Protein AF-A0A9W8QQK2-F1 (afdb_monomer_lite)

pLDDT: mean 70.05, std 13.64, range [31.95, 88.38]

Secondary structure (DSSP, 8-state):
-HHHHHHHHHHHHHHHHS------EE-TTS-EEEETTTEEEEHHHHHHHHHHHHHHHHHHHHHHTTT-------GGG----TT---TT--GGG-TTSTT----------

Structure (mmCIF, N/CA/C/O backbone):
data_AF-A0A9W8QQK2-F1
#
_entry.id   AF-A0A9W8QQK2-F1
#
loop_
_atom_site.group_PDB
_atom_site.id
_atom_site.type_symbol
_atom_site.label_atom_id
_atom_site.label_alt_id
_atom_site.label_comp_id
_atom_site.label_asym_id
_atom_site.label_entity_id
_atom_site.label_seq_id
_atom_site.pdbx_PDB_ins_code
_atom_site.Cartn_x
_atom_site.Cartn_y
_atom_site.Cartn_z
_atom_site.occupancy
_atom_site.B_iso_or_equiv
_atom_site.auth_seq_id
_atom_site.auth_comp_id
_atom_site.auth_asym_id
_atom_site.auth_atom_id
_atom_site.pdbx_PDB_model_num
ATOM 1 N N . MET A 1 1 ? -19.445 1.245 52.092 1.00 56.84 1 MET A N 1
ATOM 2 C CA . MET A 1 1 ? -19.341 2.479 51.261 1.00 56.84 1 MET A CA 1
ATOM 3 C C . MET A 1 1 ? -17.956 2.684 50.643 1.00 56.84 1 MET A C 1
ATOM 5 O O . MET A 1 1 ? -17.893 3.207 49.536 1.00 56.84 1 MET A O 1
ATOM 9 N N . GLY A 1 2 ? -16.854 2.287 51.297 1.00 61.78 2 GLY A N 1
ATOM 10 C CA . GLY A 1 2 ? -15.499 2.427 50.734 1.00 61.78 2 GLY A CA 1
ATOM 11 C C . GLY A 1 2 ? -15.193 1.503 49.545 1.00 61.78 2 GLY A C 1
ATOM 12 O O . GLY A 1 2 ? -14.395 1.868 48.679 1.00 61.78 2 GLY A O 1
ATOM 13 N N . GLU A 1 3 ? -15.860 0.344 49.447 1.00 73.12 3 GLU A N 1
ATOM 14 C CA . GLU A 1 3 ? -15.641 -0.596 48.336 1.00 73.12 3 GLU A CA 1
ATOM 15 C C . GLU A 1 3 ? -16.174 -0.075 46.994 1.00 73.12 3 GLU A C 1
ATOM 17 O O . GLU A 1 3 ? -15.517 -0.222 45.966 1.00 73.12 3 GLU A O 1
ATOM 22 N N . PHE A 1 4 ? -17.318 0.613 47.002 1.00 70.25 4 PHE A N 1
ATOM 23 C CA . PHE A 1 4 ? -17.953 1.127 45.787 1.00 70.25 4 PHE A CA 1
ATOM 24 C C . PHE A 1 4 ? -17.165 2.301 45.187 1.00 70.25 4 PHE A C 1
ATOM 26 O O . PHE A 1 4 ? -16.978 2.387 43.975 1.00 70.25 4 PHE A O 1
ATOM 33 N N . LEU A 1 5 ? -16.629 3.171 46.050 1.00 75.25 5 LEU A N 1
ATOM 34 C CA . LEU A 1 5 ? -15.751 4.274 45.650 1.00 75.25 5 LEU A CA 1
ATOM 35 C C . LEU A 1 5 ? -14.393 3.776 45.140 1.00 75.25 5 LEU A C 1
ATOM 37 O O . LEU A 1 5 ? -13.862 4.332 44.178 1.00 75.25 5 LEU A O 1
ATOM 41 N N . SER A 1 6 ? -13.861 2.696 45.721 1.00 78.88 6 SER A N 1
ATOM 42 C CA . SER A 1 6 ? -12.635 2.053 45.228 1.00 78.88 6 SER A CA 1
ATOM 43 C C . SER A 1 6 ? -12.835 1.430 43.845 1.00 78.88 6 SER A C 1
ATOM 45 O O . SER A 1 6 ? -11.990 1.609 42.972 1.00 78.88 6 SER A O 1
ATOM 47 N N . LEU A 1 7 ? -13.978 0.779 43.606 1.00 77.50 7 LEU A N 1
ATOM 48 C CA . LEU A 1 7 ? -14.356 0.245 42.291 1.00 77.50 7 LEU A CA 1
ATOM 49 C C . LEU A 1 7 ? -14.518 1.350 41.241 1.00 77.50 7 LEU A C 1
ATOM 51 O O . LEU A 1 7 ? -14.036 1.214 40.117 1.00 77.50 7 LEU A O 1
ATOM 55 N N . LEU A 1 8 ? -15.141 2.469 41.613 1.00 80.25 8 LEU A N 1
ATOM 56 C CA . LEU A 1 8 ? -15.296 3.626 40.730 1.00 80.25 8 LEU A CA 1
ATOM 57 C C . LEU A 1 8 ? -13.940 4.266 40.383 1.00 80.25 8 LEU A C 1
ATOM 59 O O . LEU A 1 8 ? -13.697 4.651 39.237 1.00 80.25 8 LEU A O 1
ATOM 63 N N . SER A 1 9 ? -13.046 4.366 41.370 1.00 78.38 9 SER A N 1
ATOM 64 C CA . SER A 1 9 ? -11.684 4.876 41.192 1.00 78.38 9 SER A CA 1
ATOM 65 C C . SER A 1 9 ? -10.857 3.950 40.295 1.00 78.38 9 SER A C 1
ATOM 67 O O . SER A 1 9 ? -10.211 4.415 39.355 1.00 78.38 9 SER A O 1
ATOM 69 N N . TYR A 1 10 ? -10.970 2.634 40.497 1.00 79.94 10 TYR A N 1
ATOM 70 C CA . TYR A 1 10 ? -10.344 1.620 39.651 1.00 79.94 10 TYR A CA 1
ATOM 71 C C . TYR A 1 10 ? -10.856 1.678 38.206 1.00 79.94 10 TYR A C 1
ATOM 73 O O . TYR A 1 10 ? -10.054 1.716 37.277 1.00 79.94 10 TYR A O 1
ATOM 81 N N . GLY A 1 11 ? -12.173 1.779 37.994 1.00 75.44 11 GLY A N 1
ATOM 82 C CA . GLY A 1 11 ? -12.758 1.918 36.656 1.00 75.44 11 GLY A CA 1
ATOM 83 C C . GLY 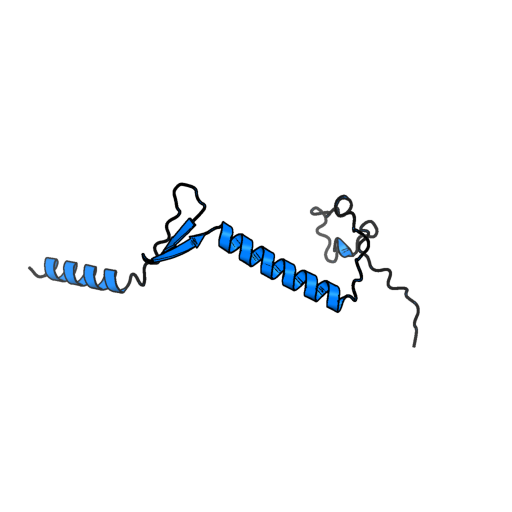A 1 11 ? -12.303 3.193 35.935 1.00 75.44 11 GLY A C 1
ATOM 84 O O . GLY A 1 11 ? -12.020 3.169 34.738 1.00 75.44 11 GLY A O 1
ATOM 85 N N . ASN A 1 12 ? -12.154 4.304 36.662 1.00 77.50 12 ASN A N 1
ATOM 86 C CA . ASN A 1 12 ? -11.602 5.542 36.108 1.00 77.50 12 ASN A CA 1
ATOM 87 C C . ASN A 1 12 ? -10.107 5.440 35.787 1.00 77.50 12 ASN A C 1
ATOM 89 O O . ASN A 1 12 ? -9.682 5.953 34.751 1.00 77.50 12 ASN A O 1
ATOM 93 N N . ALA A 1 13 ? -9.320 4.787 36.645 1.00 78.44 13 ALA A N 1
ATOM 94 C CA . ALA A 1 13 ? -7.904 4.534 36.400 1.00 78.44 13 ALA A CA 1
ATOM 95 C C . ALA A 1 13 ? -7.708 3.617 35.184 1.00 78.44 13 ALA A C 1
ATOM 97 O O . ALA A 1 13 ? -6.876 3.909 34.329 1.00 78.44 13 ALA A O 1
ATOM 98 N N . LEU A 1 14 ? -8.541 2.581 35.051 1.00 73.44 14 LEU A N 1
ATOM 99 C CA . LEU A 1 14 ? -8.551 1.666 33.912 1.00 73.44 14 LEU A CA 1
ATOM 100 C C . LEU A 1 14 ? -8.936 2.382 32.612 1.00 73.44 14 LEU A C 1
ATOM 102 O O . LEU A 1 14 ? -8.269 2.221 31.598 1.00 73.44 14 LEU A O 1
ATOM 106 N N . ARG A 1 15 ? -9.961 3.241 32.635 1.00 64.31 15 ARG A N 1
ATOM 107 C CA . ARG A 1 15 ? -10.352 4.050 31.466 1.00 64.31 15 ARG A CA 1
ATOM 108 C C . ARG A 1 15 ? -9.251 5.014 31.013 1.00 64.31 15 ARG A C 1
ATOM 110 O O . ARG A 1 15 ? -9.198 5.352 29.840 1.00 64.31 15 ARG A O 1
ATOM 117 N N . ARG A 1 16 ? -8.408 5.489 31.935 1.00 67.19 16 ARG A N 1
ATOM 118 C CA . ARG A 1 16 ? -7.270 6.368 31.623 1.00 67.19 16 ARG A CA 1
ATOM 119 C C . ARG A 1 16 ? -6.019 5.596 31.194 1.00 67.19 16 ARG A C 1
ATOM 121 O O . ARG A 1 16 ? -5.198 6.167 30.485 1.00 67.19 16 ARG A O 1
ATOM 128 N N . SER A 1 17 ? -5.856 4.342 31.630 1.00 67.88 17 SER A N 1
ATOM 129 C CA . SER A 1 17 ? -4.719 3.487 31.254 1.00 67.88 17 SER A CA 1
ATOM 130 C C . SER A 1 17 ? -4.922 2.781 29.913 1.00 67.88 17 SER A C 1
ATOM 132 O O . SER A 1 17 ? -3.954 2.524 29.201 1.00 67.88 17 SER A O 1
ATOM 134 N N . GLN A 1 18 ? -6.175 2.515 29.542 1.00 59.91 18 GLN A N 1
ATOM 135 C CA . GLN A 1 18 ? -6.571 2.192 28.177 1.00 59.91 18 GLN A CA 1
ATOM 136 C C . GLN A 1 18 ? -6.413 3.484 27.365 1.00 59.91 18 GLN A C 1
ATOM 138 O O . GLN A 1 18 ? -7.273 4.358 27.423 1.00 59.91 18 GLN A O 1
ATOM 143 N N . GLY A 1 19 ? -5.271 3.670 26.697 1.00 63.19 19 GLY A N 1
ATOM 144 C CA . GLY A 1 19 ? -5.012 4.842 25.853 1.00 63.19 19 GLY A CA 1
ATOM 145 C C . GLY A 1 19 ? -6.045 5.011 24.729 1.00 63.19 19 GLY A C 1
ATOM 146 O O . GLY A 1 19 ? -7.058 4.313 24.686 1.00 63.19 19 GLY A O 1
ATOM 147 N N . SER A 1 20 ? -5.784 5.928 23.786 1.00 60.81 20 SER A N 1
ATOM 148 C CA . SER A 1 20 ? -6.605 6.075 22.571 1.00 60.81 20 SER A CA 1
ATOM 149 C C . SER A 1 20 ? -6.908 4.698 21.974 1.00 60.81 20 SER A C 1
ATOM 151 O O . SER A 1 20 ? -6.023 4.026 21.440 1.00 60.81 20 SER A O 1
ATOM 153 N N . THR A 1 21 ? -8.151 4.243 22.130 1.00 63.56 21 THR A N 1
ATOM 154 C CA . THR A 1 21 ? -8.579 2.958 21.594 1.00 63.56 21 THR A CA 1
ATOM 155 C C . THR A 1 21 ? -8.927 3.213 20.141 1.00 63.56 21 THR A C 1
ATOM 157 O O . THR A 1 21 ? -10.069 3.532 19.813 1.00 63.56 21 THR A O 1
ATOM 160 N N . PHE A 1 22 ? -7.921 3.123 19.272 1.00 63.25 22 PHE A N 1
ATOM 161 C CA . PHE A 1 22 ? -8.134 3.164 17.833 1.00 63.25 22 PHE A CA 1
ATOM 162 C C . PHE A 1 22 ? -8.983 1.956 17.445 1.00 63.25 22 PHE A C 1
ATOM 164 O O . PHE A 1 22 ? -8.508 0.821 17.391 1.00 63.25 22 PHE A O 1
ATOM 171 N N . ARG A 1 23 ? -10.278 2.197 17.243 1.00 72.25 23 ARG A N 1
ATOM 172 C CA . ARG A 1 23 ? -11.211 1.175 16.789 1.00 72.25 23 ARG A CA 1
ATOM 173 C C . ARG A 1 23 ? -11.307 1.253 15.278 1.00 72.25 23 ARG A C 1
ATOM 175 O O . ARG A 1 23 ? -11.904 2.177 14.731 1.00 72.25 23 ARG A O 1
ATOM 182 N N . PHE A 1 24 ? -10.712 0.263 14.638 1.00 79.81 24 PHE A N 1
ATOM 183 C CA . PHE A 1 24 ? -10.839 0.045 13.211 1.00 79.81 24 PHE A CA 1
ATOM 184 C C . PHE A 1 24 ? -12.125 -0.730 12.931 1.00 79.81 24 PHE A C 1
ATOM 186 O O . PHE A 1 24 ? -12.446 -1.683 13.643 1.00 79.81 24 PHE A O 1
ATOM 193 N N . HIS A 1 25 ? -12.854 -0.318 11.903 1.00 83.06 25 HIS A N 1
ATOM 194 C CA . HIS A 1 25 ? -13.985 -1.052 11.357 1.00 83.06 25 HIS A CA 1
ATOM 195 C C . HIS A 1 25 ? -13.810 -1.190 9.851 1.00 83.06 25 HIS A C 1
ATOM 197 O O . HIS A 1 25 ? -13.400 -0.247 9.180 1.00 83.06 25 HIS A O 1
ATOM 203 N N . TRP A 1 26 ? -14.106 -2.378 9.343 1.00 85.88 26 TRP A N 1
ATOM 204 C CA . TRP A 1 26 ? -14.227 -2.618 7.914 1.00 85.88 26 TRP A CA 1
ATOM 205 C C . TRP A 1 26 ? -15.693 -2.472 7.519 1.00 85.88 26 TRP A C 1
ATOM 207 O O . TRP A 1 26 ? -16.576 -2.817 8.307 1.00 85.88 26 TRP A O 1
ATOM 217 N N . SER A 1 27 ? -15.946 -1.949 6.326 1.00 86.81 27 SER A N 1
ATOM 218 C CA . SER A 1 27 ? -17.255 -2.037 5.687 1.00 86.81 27 SER A CA 1
ATOM 219 C C . SER A 1 27 ? -17.611 -3.494 5.375 1.00 86.81 27 SER A C 1
ATOM 221 O O . SER A 1 27 ? -16.729 -4.343 5.239 1.00 86.81 27 SER A O 1
ATOM 223 N N . ASP A 1 28 ? -18.906 -3.784 5.239 1.00 86.38 28 ASP A N 1
ATOM 224 C CA . ASP A 1 28 ? -19.403 -5.147 4.985 1.00 86.38 28 ASP A CA 1
ATOM 225 C C . ASP A 1 28 ? -18.902 -5.734 3.654 1.00 86.38 28 ASP A C 1
ATOM 227 O O . ASP A 1 28 ? -18.797 -6.950 3.504 1.00 86.38 28 ASP A O 1
ATOM 231 N N . ASP A 1 29 ? -18.565 -4.872 2.693 1.00 85.88 29 ASP A N 1
ATOM 232 C CA . ASP A 1 29 ? -17.961 -5.239 1.410 1.00 85.88 29 ASP A CA 1
ATOM 233 C C . ASP A 1 29 ? -16.427 -5.392 1.474 1.00 85.88 29 ASP A C 1
ATOM 235 O O . ASP A 1 29 ? -15.820 -5.863 0.516 1.00 85.88 29 ASP A O 1
ATOM 239 N N . GLY A 1 30 ? -15.790 -5.022 2.591 1.00 82.25 30 GLY A N 1
ATOM 240 C CA . GLY A 1 30 ? -14.339 -5.081 2.780 1.00 82.25 30 GLY A CA 1
ATOM 241 C C . GLY A 1 30 ? -13.537 -4.025 2.010 1.00 82.25 30 GLY A C 1
ATOM 242 O O . GLY A 1 30 ? -12.307 -4.087 1.999 1.00 82.25 30 GLY A O 1
ATOM 243 N N . GLU A 1 31 ? -14.187 -3.046 1.379 1.00 87.44 31 GLU A N 1
ATOM 244 C CA . GLU A 1 31 ? -13.520 -2.053 0.523 1.00 87.44 31 GLU A CA 1
ATOM 245 C C . GLU A 1 31 ? -13.168 -0.744 1.254 1.00 87.44 31 GLU A C 1
ATOM 247 O O . GLU A 1 31 ? -12.436 0.101 0.727 1.00 87.44 31 GLU A O 1
ATOM 252 N N . VAL A 1 32 ? -13.658 -0.539 2.477 1.00 88.38 32 VAL A N 1
ATOM 253 C CA . VAL A 1 32 ? -13.412 0.683 3.251 1.00 88.38 32 VAL A CA 1
ATOM 254 C C . VAL A 1 32 ? -13.005 0.337 4.680 1.00 88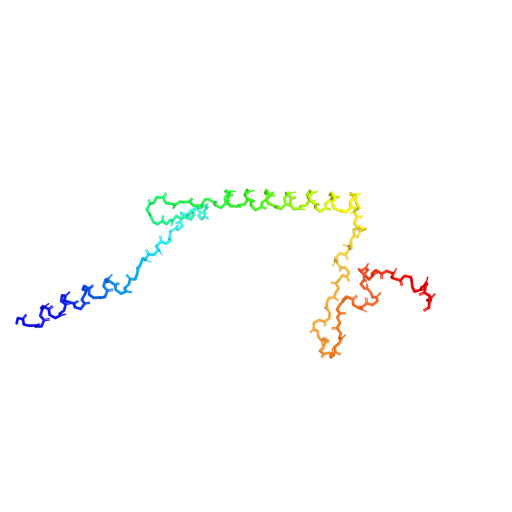.38 32 VAL A C 1
ATOM 256 O O . VAL A 1 32 ? -13.739 -0.317 5.417 1.00 88.38 32 VAL A O 1
ATOM 259 N N . LEU A 1 33 ? -11.823 0.808 5.077 1.00 87.44 33 LEU A N 1
ATOM 260 C CA . LEU A 1 33 ? -11.322 0.763 6.446 1.00 87.44 33 LEU A CA 1
ATOM 261 C C . LEU A 1 33 ? -11.554 2.116 7.107 1.00 87.44 33 LEU A C 1
ATOM 263 O O . LEU A 1 33 ? -11.032 3.126 6.647 1.00 87.44 33 LEU A O 1
ATOM 267 N N . SER A 1 34 ? -12.246 2.137 8.230 1.00 86.94 34 SER A N 1
ATOM 268 C CA . SER A 1 34 ? -12.627 3.372 8.898 1.00 86.94 34 SER A CA 1
ATOM 269 C C . SER A 1 34 ? -12.219 3.347 10.369 1.00 86.94 34 SER A C 1
ATOM 271 O O . SER A 1 34 ? -12.215 2.301 11.023 1.00 86.94 34 SER A O 1
ATOM 273 N N . TRP A 1 35 ? -11.834 4.498 10.911 1.00 88.00 35 TRP A N 1
ATOM 274 C CA . TRP A 1 35 ? -11.421 4.644 12.305 1.00 88.00 35 TRP A CA 1
ATOM 275 C C . TRP A 1 35 ? -11.694 6.060 12.818 1.00 88.00 35 TRP A C 1
ATOM 277 O O . TRP A 1 35 ? -11.954 6.986 12.052 1.00 88.00 35 TRP A O 1
ATOM 287 N N . ASP A 1 36 ? -11.687 6.211 14.143 1.00 78.44 36 ASP A N 1
ATOM 288 C CA . ASP A 1 36 ? -11.812 7.511 14.824 1.00 78.44 36 ASP A CA 1
ATOM 289 C C . ASP A 1 36 ? -13.049 8.341 14.402 1.00 78.44 36 ASP A C 1
ATOM 291 O O . ASP A 1 36 ? -13.023 9.565 14.312 1.00 78.44 36 ASP A O 1
ATOM 295 N N . GLY A 1 37 ? -14.148 7.652 14.070 1.00 74.44 37 GLY A N 1
ATOM 296 C CA . GLY A 1 37 ? -15.462 8.231 13.766 1.00 74.44 37 GLY A CA 1
ATOM 297 C C . GLY A 1 37 ? -15.593 8.983 12.436 1.00 74.44 37 GLY A C 1
ATOM 298 O O . GLY A 1 37 ? -16.697 9.042 11.905 1.00 74.44 37 GLY A O 1
ATOM 299 N N . ASN A 1 38 ? -14.509 9.529 11.879 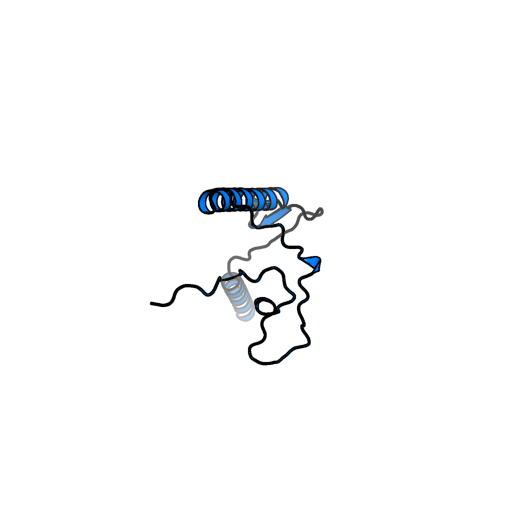1.00 78.19 38 ASN A N 1
ATOM 300 C CA . ASN A 1 38 ? -14.568 10.363 10.672 1.00 78.19 38 ASN A CA 1
ATOM 301 C C . ASN A 1 38 ? -13.437 10.096 9.665 1.00 78.19 38 ASN A C 1
ATOM 303 O O . ASN A 1 38 ? -13.412 10.701 8.595 1.00 78.19 38 ASN A O 1
ATOM 307 N N . GLN A 1 39 ? -12.488 9.216 9.992 1.00 80.81 39 GLN A N 1
ATOM 308 C CA . GLN A 1 39 ? -11.378 8.870 9.107 1.00 80.81 39 GLN A CA 1
ATOM 309 C C . GLN A 1 39 ? -11.715 7.569 8.383 1.00 80.81 39 GLN A C 1
ATOM 311 O O . GLN A 1 39 ? -12.152 6.599 9.001 1.00 80.81 39 GLN A O 1
ATOM 316 N N . GLN A 1 40 ? -11.560 7.570 7.061 1.00 86.56 40 GLN A N 1
ATOM 317 C CA . GLN A 1 40 ? -11.871 6.427 6.207 1.00 86.56 40 GLN A CA 1
ATOM 318 C C . GLN A 1 40 ? -10.798 6.293 5.128 1.00 86.56 40 GLN A C 1
ATOM 320 O O . GLN A 1 40 ? -10.361 7.280 4.535 1.00 86.56 40 GLN A O 1
ATOM 325 N N . LEU A 1 41 ? -10.390 5.062 4.855 1.00 84.88 41 LEU A N 1
ATOM 326 C CA . LEU A 1 41 ? -9.448 4.676 3.821 1.00 84.88 41 LEU A CA 1
ATOM 327 C C . LEU A 1 41 ? -10.124 3.639 2.932 1.00 84.88 41 LEU A C 1
ATOM 329 O O . LEU A 1 41 ? -10.305 2.490 3.328 1.00 84.88 41 LEU A O 1
ATOM 333 N N . SER A 1 42 ? -10.464 4.033 1.706 1.00 87.44 42 SER A N 1
ATOM 334 C CA . SER A 1 42 ? -10.876 3.059 0.699 1.00 87.44 42 SER A CA 1
ATOM 335 C C . SER A 1 42 ? -9.660 2.291 0.179 1.00 87.44 42 SER A C 1
ATOM 337 O O . SER A 1 42 ? -8.633 2.884 -0.171 1.00 87.44 42 SER A O 1
ATOM 339 N N . THR A 1 43 ? -9.802 0.977 0.059 1.00 84.44 43 THR A N 1
ATOM 340 C CA . THR A 1 43 ? -8.886 0.072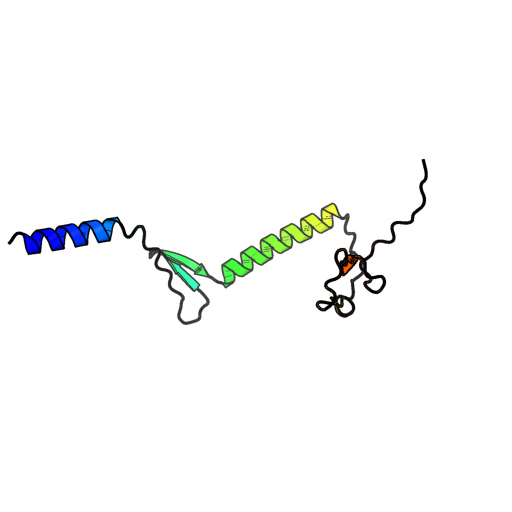 -0.654 1.00 84.44 43 THR A CA 1
ATOM 341 C C . THR A 1 43 ? -8.581 0.568 -2.067 1.00 84.44 43 THR A C 1
ATOM 343 O O . THR A 1 43 ? -7.441 0.465 -2.520 1.00 84.44 43 THR A O 1
ATOM 346 N N . SER A 1 44 ? -9.565 1.144 -2.763 1.00 84.00 44 SER A N 1
ATOM 347 C CA . SER A 1 44 ? -9.405 1.707 -4.107 1.00 84.00 44 SER A CA 1
ATOM 348 C C . SER A 1 44 ? -8.458 2.911 -4.113 1.00 84.00 44 SER A C 1
ATOM 350 O O . SER A 1 44 ? -7.537 2.959 -4.930 1.00 84.00 44 SER A O 1
ATOM 352 N N . ASN A 1 45 ? -8.604 3.818 -3.144 1.00 83.75 45 ASN A N 1
ATOM 353 C CA . ASN A 1 45 ? -7.726 4.975 -2.964 1.00 83.75 45 ASN A CA 1
ATOM 354 C C . ASN A 1 45 ? -6.311 4.539 -2.577 1.00 83.75 45 ASN A C 1
ATOM 356 O O . ASN A 1 45 ? -5.336 5.034 -3.140 1.00 83.75 45 ASN A O 1
ATOM 360 N N . PHE A 1 46 ? -6.192 3.565 -1.671 1.00 83.19 46 PHE A N 1
ATOM 361 C CA . PHE A 1 46 ? -4.904 2.987 -1.296 1.00 83.19 46 PHE A CA 1
ATOM 362 C C . PHE A 1 46 ? -4.195 2.347 -2.500 1.00 83.19 46 PHE A C 1
ATOM 364 O O . PHE A 1 46 ? -3.030 2.637 -2.772 1.00 83.19 46 PHE A O 1
ATOM 371 N N . ARG A 1 47 ? -4.911 1.527 -3.278 1.00 84.44 47 ARG A N 1
ATOM 372 C CA . ARG A 1 47 ? -4.402 0.919 -4.518 1.00 84.44 47 ARG A CA 1
ATOM 373 C C . ARG A 1 47 ? -4.029 1.972 -5.557 1.00 84.44 47 ARG A C 1
ATOM 375 O O . ARG A 1 47 ? -3.025 1.805 -6.242 1.00 84.44 47 ARG A O 1
ATOM 382 N N . GLY A 1 48 ? -4.815 3.040 -5.676 1.00 83.75 48 GLY A N 1
ATOM 383 C CA . GLY A 1 48 ? -4.524 4.180 -6.543 1.00 83.75 48 GLY A CA 1
ATOM 384 C C . GLY A 1 48 ? -3.211 4.860 -6.166 1.00 83.75 48 GLY A C 1
ATOM 385 O O . GLY A 1 48 ? -2.346 5.030 -7.021 1.00 83.75 48 GLY A O 1
ATOM 386 N N . LEU A 1 49 ? -3.015 5.150 -4.879 1.00 86.25 49 LEU A N 1
ATOM 387 C CA . LEU A 1 49 ? -1.780 5.740 -4.367 1.00 86.25 49 LEU A CA 1
ATOM 388 C C . LEU A 1 49 ? -0.570 4.822 -4.582 1.00 86.25 49 LEU A C 1
ATOM 390 O O . LEU A 1 49 ? 0.461 5.275 -5.072 1.00 86.25 49 LEU A O 1
ATOM 394 N N . ALA A 1 50 ? -0.698 3.527 -4.289 1.00 79.25 50 ALA A N 1
ATOM 395 C CA . ALA A 1 50 ? 0.373 2.561 -4.524 1.00 79.25 50 ALA A CA 1
ATOM 396 C C . ALA A 1 50 ? 0.757 2.476 -6.011 1.00 79.25 50 ALA A C 1
ATOM 398 O O . ALA A 1 50 ? 1.941 2.457 -6.345 1.00 79.25 50 ALA A O 1
ATOM 399 N N . ARG A 1 51 ? -0.236 2.475 -6.911 1.00 87.06 51 ARG A N 1
ATOM 400 C CA . ARG A 1 51 ? -0.008 2.509 -8.364 1.00 87.06 51 ARG A CA 1
ATOM 401 C C . ARG A 1 51 ? 0.686 3.789 -8.803 1.00 87.06 51 ARG A C 1
ATOM 403 O O . ARG A 1 51 ? 1.566 3.721 -9.651 1.00 87.06 51 ARG A O 1
ATOM 410 N N . GLU A 1 52 ? 0.315 4.929 -8.233 1.00 85.31 52 GLU A N 1
ATOM 411 C CA . GLU A 1 52 ? 0.925 6.215 -8.566 1.00 85.31 52 GLU A CA 1
ATOM 412 C C . GLU A 1 52 ? 2.391 6.280 -8.132 1.00 85.31 52 GLU A C 1
ATOM 414 O O . GLU A 1 52 ? 3.26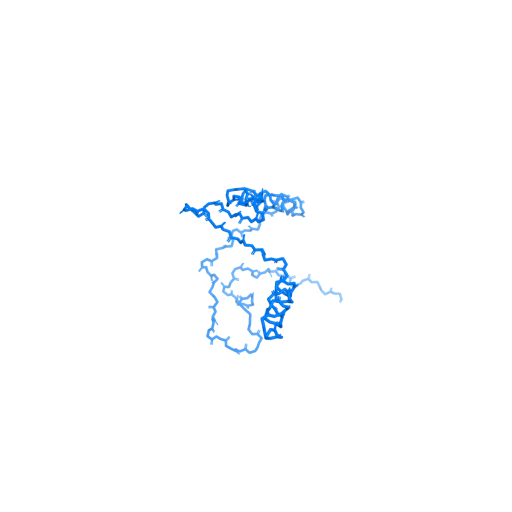1 6.651 -8.919 1.00 85.31 52 GLU A O 1
ATOM 419 N N . VAL A 1 53 ? 2.679 5.851 -6.901 1.00 86.62 53 VAL A N 1
ATOM 420 C CA . VAL A 1 53 ? 4.050 5.757 -6.385 1.00 86.62 53 VAL A CA 1
ATOM 421 C C . VAL A 1 53 ? 4.872 4.795 -7.234 1.00 86.62 53 VAL A C 1
ATOM 423 O O . VAL A 1 53 ? 5.984 5.139 -7.629 1.00 86.62 53 VAL A O 1
ATOM 426 N N . LEU A 1 54 ? 4.317 3.626 -7.568 1.00 86.81 54 LEU A N 1
ATOM 427 C CA . LEU A 1 54 ? 4.978 2.663 -8.443 1.00 86.81 54 LEU A CA 1
ATOM 428 C C . LEU A 1 54 ? 5.267 3.276 -9.815 1.00 86.81 54 LEU A C 1
ATOM 430 O O . LEU A 1 54 ? 6.400 3.217 -10.273 1.00 86.81 54 LEU A O 1
ATOM 434 N N . ARG A 1 55 ? 4.281 3.926 -10.440 1.00 87.06 55 ARG A N 1
ATOM 435 C CA . ARG A 1 55 ? 4.440 4.604 -11.733 1.00 87.06 55 ARG A CA 1
ATOM 436 C C . ARG A 1 55 ? 5.543 5.657 -11.688 1.00 87.06 55 ARG A C 1
ATOM 438 O O . ARG A 1 55 ? 6.374 5.706 -12.590 1.00 87.06 55 ARG A O 1
ATOM 445 N N . SER A 1 56 ? 5.564 6.481 -10.643 1.00 84.31 56 SER A N 1
ATOM 446 C CA . SER A 1 56 ? 6.583 7.514 -10.448 1.00 84.31 56 SER A CA 1
ATOM 447 C C . SER A 1 56 ? 7.979 6.911 -10.253 1.00 84.31 56 SER A C 1
ATOM 449 O O . SER A 1 56 ? 8.947 7.359 -10.874 1.00 84.31 56 SER A O 1
ATOM 451 N N . ALA A 1 57 ? 8.085 5.845 -9.456 1.00 82.50 57 ALA A N 1
ATOM 452 C CA . ALA A 1 57 ? 9.333 5.118 -9.247 1.00 82.50 57 ALA A CA 1
ATOM 453 C C . ALA A 1 57 ? 9.831 4.463 -10.543 1.00 82.50 57 ALA A C 1
ATOM 455 O O . ALA A 1 57 ? 11.008 4.590 -10.872 1.00 82.50 57 ALA A O 1
ATOM 456 N N . THR A 1 58 ? 8.943 3.835 -11.316 1.00 82.81 58 THR A N 1
ATOM 457 C CA . THR A 1 58 ? 9.269 3.256 -12.623 1.00 82.81 58 THR A CA 1
ATOM 458 C C . THR A 1 58 ? 9.727 4.329 -13.605 1.00 82.81 58 THR A C 1
ATOM 460 O O . THR A 1 58 ? 10.768 4.161 -14.221 1.00 82.81 58 THR A O 1
ATOM 463 N N . ALA A 1 59 ? 9.030 5.465 -13.705 1.00 80.69 59 ALA A N 1
ATOM 464 C CA . ALA A 1 59 ? 9.446 6.566 -14.577 1.00 80.69 59 ALA A CA 1
ATOM 465 C C . ALA A 1 59 ? 10.812 7.147 -14.169 1.00 80.69 59 ALA A C 1
ATOM 467 O O . ALA A 1 59 ? 11.647 7.463 -15.017 1.00 80.69 59 ALA A O 1
ATOM 468 N N . SER A 1 60 ? 11.060 7.254 -12.861 1.00 75.88 60 SER A N 1
ATOM 469 C CA . SER A 1 60 ? 12.356 7.679 -12.325 1.00 75.88 60 SER A CA 1
ATOM 470 C C . SER A 1 60 ? 13.454 6.672 -12.663 1.00 75.88 60 SER A C 1
ATOM 472 O O . SER A 1 60 ? 14.542 7.069 -13.071 1.00 75.88 60 SER A O 1
ATOM 474 N N . TYR A 1 61 ? 13.159 5.377 -12.549 1.00 74.00 61 TYR A N 1
ATOM 475 C CA . TYR A 1 61 ? 14.065 4.299 -12.924 1.00 74.00 61 TYR A CA 1
ATOM 476 C C . TYR A 1 61 ? 14.374 4.309 -14.422 1.00 74.00 61 TYR A C 1
ATOM 478 O O . TYR A 1 61 ? 15.546 4.306 -14.776 1.00 74.00 61 TYR A O 1
ATOM 486 N N . SER A 1 62 ? 13.367 4.412 -15.296 1.00 76.81 62 SER A N 1
ATOM 487 C CA . SER A 1 62 ? 13.559 4.533 -16.748 1.00 76.81 62 SER A CA 1
ATOM 488 C C . SER A 1 62 ? 14.457 5.718 -17.086 1.00 76.81 62 SER A C 1
ATOM 490 O O . SER A 1 62 ? 15.419 5.573 -17.833 1.00 76.81 62 SER A O 1
ATOM 492 N N . ARG A 1 63 ? 14.233 6.872 -16.446 1.00 76.00 63 ARG A N 1
ATOM 493 C CA . ARG A 1 63 ? 15.083 8.051 -16.636 1.00 76.00 63 ARG A CA 1
ATOM 494 C C . ARG A 1 63 ? 16.523 7.829 -16.169 1.00 76.00 63 ARG A C 1
ATOM 496 O O . ARG A 1 63 ? 17.445 8.281 -16.839 1.00 76.00 63 ARG A O 1
ATOM 503 N N . LEU A 1 64 ? 16.722 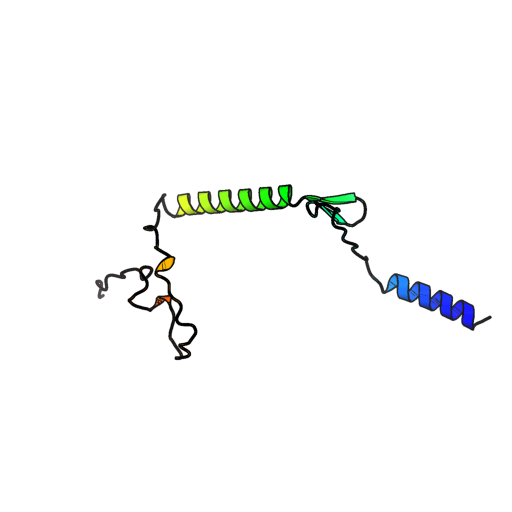7.172 -15.027 1.00 79.75 64 LEU A N 1
ATOM 504 C CA . LEU A 1 64 ? 18.055 6.865 -14.494 1.00 79.75 64 LEU A CA 1
ATOM 505 C C . LEU A 1 64 ? 18.787 5.812 -15.328 1.00 79.75 64 LEU A C 1
ATOM 507 O O . LEU A 1 64 ? 20.005 5.876 -15.464 1.00 79.75 64 LEU A O 1
ATOM 511 N N . MET A 1 65 ? 18.042 4.872 -15.897 1.00 79.88 65 MET A N 1
ATOM 512 C CA . MET A 1 65 ? 18.562 3.829 -16.768 1.00 79.88 65 MET A CA 1
ATOM 513 C C . MET A 1 65 ? 18.654 4.273 -18.233 1.00 79.88 65 MET A C 1
ATOM 515 O O . MET A 1 65 ? 19.020 3.460 -19.067 1.00 79.88 65 MET A O 1
ATOM 519 N N . TYR A 1 66 ? 18.368 5.538 -18.571 1.00 76.56 66 TYR A N 1
ATOM 520 C CA . TYR A 1 66 ? 18.340 6.028 -19.959 1.00 76.56 66 TYR A CA 1
ATOM 521 C C . TYR A 1 66 ? 17.474 5.159 -20.885 1.00 76.56 66 TYR A C 1
ATOM 523 O O . TYR A 1 66 ? 17.891 4.802 -21.985 1.00 76.56 66 TYR A O 1
ATOM 531 N N . ASP A 1 67 ? 16.294 4.768 -20.404 1.00 71.25 67 ASP A N 1
ATOM 532 C CA . ASP A 1 67 ? 15.369 3.857 -21.086 1.00 71.25 67 ASP A CA 1
ATOM 533 C C . ASP A 1 67 ? 15.985 2.485 -21.419 1.00 71.25 67 ASP A C 1
ATOM 535 O O . ASP A 1 67 ? 15.483 1.745 -22.265 1.00 71.25 67 ASP A O 1
ATOM 539 N N . TRP A 1 68 ? 17.070 2.110 -20.732 1.00 68.81 68 TRP A N 1
ATOM 540 C CA . TRP A 1 68 ? 17.624 0.769 -20.806 1.00 68.81 68 TRP A CA 1
ATOM 541 C C . TRP A 1 68 ? 16.661 -0.216 -20.151 1.00 68.81 68 TRP A C 1
ATOM 543 O O . TRP A 1 68 ? 16.489 -0.251 -18.930 1.00 68.81 68 TRP A O 1
ATOM 553 N N . GLU A 1 69 ? 16.032 -1.027 -20.989 1.00 61.91 69 GLU A N 1
ATOM 554 C CA . GLU A 1 69 ? 15.199 -2.134 -20.562 1.00 61.91 69 GLU A CA 1
ATOM 555 C C . GLU A 1 69 ? 16.085 -3.387 -20.465 1.00 61.91 69 GLU A C 1
ATOM 557 O O . GLU A 1 69 ? 16.640 -3.825 -21.483 1.00 61.91 69 GLU A O 1
ATOM 562 N N . PRO A 1 70 ? 16.296 -3.963 -19.265 1.00 63.34 70 PRO A N 1
ATOM 563 C CA . PRO A 1 70 ? 17.027 -5.215 -19.161 1.00 63.34 70 PRO A CA 1
ATOM 564 C C . PRO A 1 70 ? 16.303 -6.280 -19.991 1.00 63.34 70 PRO A C 1
ATOM 566 O O . PRO A 1 70 ? 15.072 -6.330 -20.022 1.00 63.34 70 PRO A O 1
ATOM 569 N N . ALA A 1 71 ? 17.072 -7.129 -20.681 1.00 69.75 71 ALA A N 1
ATOM 570 C CA . ALA A 1 71 ? 16.509 -8.241 -21.439 1.00 69.75 71 ALA A CA 1
ATOM 571 C C . ALA A 1 71 ? 15.542 -9.011 -20.532 1.00 69.75 71 ALA A C 1
ATOM 573 O O . ALA A 1 71 ? 15.897 -9.310 -19.391 1.00 69.75 71 ALA A O 1
ATOM 574 N N . HIS A 1 72 ? 14.324 -9.267 -21.024 1.00 60.25 72 HIS A N 1
ATOM 575 C CA . HIS A 1 72 ? 13.269 -9.920 -20.254 1.00 60.25 72 HIS A CA 1
ATOM 576 C C . HIS A 1 72 ? 13.828 -11.199 -19.626 1.00 60.25 72 HIS A C 1
ATOM 578 O O . HIS A 1 72 ? 14.078 -12.187 -20.318 1.00 60.25 72 HIS A O 1
ATOM 584 N N . ALA A 1 73 ? 14.082 -11.153 -18.319 1.00 60.03 73 ALA A N 1
ATOM 585 C CA . ALA A 1 73 ? 14.579 -12.303 -17.596 1.00 60.03 73 ALA A CA 1
ATOM 586 C C . ALA A 1 73 ? 13.420 -13.290 -17.494 1.00 60.03 73 ALA A C 1
ATOM 588 O O . ALA A 1 73 ? 12.400 -12.988 -16.873 1.00 60.03 73 ALA A O 1
ATOM 589 N N . ASP A 1 74 ? 13.558 -14.454 -18.126 1.00 62.12 74 ASP A N 1
ATOM 590 C CA . ASP A 1 74 ? 12.600 -15.539 -17.955 1.00 62.12 74 ASP A CA 1
ATOM 591 C C . ASP A 1 74 ? 12.693 -16.054 -16.512 1.00 62.12 74 ASP A C 1
ATOM 593 O O . ASP A 1 74 ? 13.511 -16.913 -16.173 1.00 62.12 74 ASP A O 1
ATOM 597 N N . LEU A 1 75 ? 11.854 -15.483 -15.643 1.00 63.84 75 LEU A N 1
ATOM 598 C CA . LEU A 1 75 ? 11.805 -15.818 -14.221 1.00 63.84 75 LEU A CA 1
ATOM 599 C C . LEU A 1 75 ? 11.370 -17.274 -13.993 1.00 63.84 75 LEU A C 1
ATOM 601 O O . LEU A 1 75 ? 11.608 -17.804 -12.911 1.00 63.84 75 LEU A O 1
ATOM 605 N N . SER A 1 76 ? 10.779 -17.944 -14.994 1.00 66.25 76 SER A N 1
ATOM 606 C CA . SER A 1 76 ? 10.417 -19.364 -14.896 1.00 66.25 76 SER A CA 1
ATOM 607 C C . SER A 1 76 ? 11.640 -20.287 -14.834 1.00 66.25 76 SER A C 1
ATOM 609 O O . SER A 1 76 ? 11.549 -21.395 -14.302 1.00 66.25 76 SER A O 1
ATOM 611 N N . GLN A 1 77 ? 12.794 -19.811 -15.317 1.00 62.19 77 GLN A N 1
ATOM 612 C CA . GLN A 1 77 ? 14.075 -20.518 -15.241 1.00 62.19 77 GLN A CA 1
ATOM 613 C C . GLN A 1 77 ? 14.807 -20.273 -13.916 1.00 62.19 77 GLN A C 1
ATOM 615 O O . GLN A 1 77 ? 15.753 -20.993 -13.597 1.00 62.19 77 GLN A O 1
ATOM 620 N N . ILE A 1 78 ? 14.380 -19.285 -13.117 1.00 61.84 78 ILE A N 1
ATOM 621 C CA . ILE A 1 78 ? 14.957 -19.028 -11.795 1.00 61.84 78 ILE A CA 1
ATOM 622 C C . ILE A 1 78 ? 14.413 -20.082 -10.830 1.00 61.84 78 ILE A C 1
ATOM 624 O O . ILE A 1 78 ? 13.366 -19.918 -10.203 1.00 61.84 78 ILE A O 1
ATOM 628 N N . ARG A 1 79 ? 15.128 -21.202 -10.721 1.00 62.41 79 ARG A N 1
ATOM 629 C CA . ARG A 1 79 ? 14.872 -22.227 -9.709 1.00 62.41 79 ARG A CA 1
ATOM 630 C C . ARG A 1 79 ? 15.780 -22.001 -8.516 1.00 62.41 79 ARG A C 1
ATOM 632 O O . ARG A 1 79 ? 16.975 -22.264 -8.584 1.00 62.41 79 ARG A O 1
ATOM 639 N N . ASP A 1 80 ? 15.185 -21.593 -7.404 1.00 60.38 80 ASP A N 1
ATOM 640 C CA . ASP A 1 80 ? 15.865 -21.667 -6.119 1.00 60.38 80 ASP A CA 1
ATOM 641 C C . ASP A 1 80 ? 15.951 -23.134 -5.668 1.00 60.38 80 ASP A C 1
ATOM 643 O O . ASP A 1 80 ? 14.947 -23.855 -5.602 1.00 60.38 80 ASP A O 1
ATOM 647 N N . ARG A 1 81 ? 17.163 -23.601 -5.365 1.00 61.12 81 ARG A N 1
ATOM 648 C CA . ARG A 1 81 ? 17.387 -24.898 -4.724 1.00 61.12 81 ARG A CA 1
ATOM 649 C C . ARG A 1 81 ? 17.335 -24.710 -3.212 1.00 61.12 81 ARG A C 1
ATOM 651 O O . ARG A 1 81 ? 18.354 -24.795 -2.535 1.00 61.12 81 ARG A O 1
ATOM 658 N N . LEU A 1 82 ? 16.120 -24.564 -2.682 1.00 61.22 82 LEU A N 1
ATOM 659 C CA . LEU A 1 82 ? 15.845 -24.438 -1.239 1.00 61.22 82 LEU A CA 1
ATOM 660 C C . LEU A 1 82 ? 16.378 -25.611 -0.390 1.00 61.22 82 LEU A C 1
ATOM 662 O O . LEU A 1 82 ? 16.492 -25.502 0.826 1.00 61.22 82 LEU A O 1
ATOM 666 N N . SER A 1 83 ? 16.706 -26.746 -1.016 1.00 63.47 83 SER A N 1
ATOM 667 C CA . SER A 1 83 ? 17.328 -27.903 -0.365 1.00 63.47 83 SER A CA 1
ATOM 668 C C . SER A 1 83 ? 18.845 -27.775 -0.184 1.00 63.47 83 SER A C 1
ATOM 670 O O . SER A 1 83 ? 19.454 -28.661 0.414 1.00 63.47 83 SER A O 1
ATOM 672 N N . MET A 1 84 ? 19.483 -26.736 -0.733 1.00 55.47 84 MET A N 1
ATOM 673 C CA . MET A 1 84 ? 20.933 -26.575 -0.702 1.00 55.47 84 MET A CA 1
ATOM 674 C C . MET A 1 84 ? 21.347 -25.637 0.434 1.00 55.47 84 MET A C 1
ATOM 676 O O . MET A 1 84 ? 21.322 -24.420 0.314 1.00 55.47 84 MET A O 1
ATOM 680 N N . THR A 1 85 ? 21.742 -26.233 1.557 1.00 60.78 85 THR A N 1
ATOM 681 C CA . THR A 1 85 ? 22.176 -25.537 2.780 1.00 60.78 85 THR A CA 1
ATOM 682 C C . THR A 1 85 ? 23.686 -25.286 2.829 1.00 60.78 85 THR A C 1
ATOM 684 O O . THR A 1 85 ? 24.227 -24.940 3.879 1.00 60.78 85 THR A O 1
ATOM 687 N N . THR A 1 86 ? 24.386 -25.465 1.703 1.00 61.06 86 THR A N 1
ATOM 688 C CA . THR A 1 86 ? 25.830 -25.241 1.604 1.00 61.06 86 THR A CA 1
ATOM 689 C C . THR A 1 86 ? 26.147 -23.769 1.888 1.00 61.06 86 THR A C 1
ATOM 691 O O . THR A 1 86 ? 25.673 -22.897 1.152 1.00 61.06 86 THR A O 1
ATOM 694 N N . PRO A 1 87 ? 26.963 -23.460 2.912 1.00 56.41 87 PRO A N 1
ATOM 695 C CA . PRO A 1 87 ? 27.373 -22.092 3.199 1.00 56.41 87 PRO A CA 1
ATOM 696 C C . PRO A 1 87 ? 28.037 -21.463 1.968 1.00 56.41 87 PRO A C 1
ATOM 698 O O . PRO A 1 87 ? 28.990 -22.018 1.425 1.00 56.41 87 PRO A O 1
ATOM 701 N N . GLY A 1 88 ? 27.522 -20.317 1.518 1.00 64.44 88 GLY A N 1
ATOM 702 C CA . GLY A 1 88 ? 28.044 -19.597 0.350 1.00 64.44 88 GLY A CA 1
ATOM 703 C C . GLY A 1 88 ? 27.330 -19.878 -0.975 1.00 64.44 88 GLY A C 1
ATOM 704 O O . GLY A 1 88 ? 27.677 -19.250 -1.975 1.00 64.44 88 GLY A O 1
ATOM 705 N N . TYR A 1 89 ? 26.320 -20.754 -1.012 1.00 61.78 89 TYR A N 1
ATOM 706 C CA . TYR A 1 89 ? 25.442 -20.823 -2.179 1.00 61.78 89 TYR A CA 1
ATOM 707 C C . TYR A 1 89 ? 24.475 -19.635 -2.217 1.00 61.78 89 TYR A C 1
ATOM 709 O O . TYR A 1 89 ? 23.840 -19.298 -1.219 1.00 61.78 89 TYR A O 1
ATOM 717 N N . SER A 1 90 ? 24.349 -19.029 -3.394 1.00 60.56 90 SER A N 1
ATOM 718 C CA . SER A 1 90 ? 23.319 -18.056 -3.732 1.00 60.56 90 SER A CA 1
ATOM 719 C C . SER A 1 90 ? 22.737 -18.462 -5.080 1.00 60.56 90 SER A C 1
ATOM 721 O O . SER A 1 90 ? 23.484 -18.782 -5.999 1.00 60.56 90 SER A O 1
ATOM 723 N N . PHE A 1 91 ? 21.416 -18.416 -5.239 1.00 60.47 91 PHE A N 1
ATOM 724 C CA . PHE A 1 91 ? 20.780 -18.668 -6.539 1.00 60.47 91 PHE A CA 1
ATOM 725 C C . PHE A 1 91 ? 21.272 -17.688 -7.626 1.00 60.47 91 PHE A C 1
ATOM 727 O O . PHE A 1 91 ? 21.195 -17.982 -8.811 1.00 60.47 91 PHE A O 1
ATOM 734 N N . VAL A 1 92 ? 21.819 -16.531 -7.232 1.00 58.81 92 VAL A N 1
ATOM 735 C CA . VAL A 1 92 ? 22.405 -15.527 -8.138 1.00 58.81 92 VAL A CA 1
ATOM 736 C C . VAL A 1 92 ? 23.732 -15.997 -8.752 1.00 58.81 92 VAL A C 1
ATOM 738 O O . VAL A 1 92 ? 24.096 -15.552 -9.840 1.00 58.81 92 VAL A O 1
ATOM 741 N N . SER A 1 93 ? 24.464 -16.884 -8.069 1.00 60.09 93 SER A N 1
ATOM 742 C CA . SER A 1 93 ? 25.735 -17.448 -8.542 1.00 60.09 93 SER A CA 1
ATOM 743 C C . SER A 1 93 ? 25.575 -18.794 -9.252 1.00 60.09 93 SER A C 1
ATOM 745 O O . SER A 1 93 ? 26.572 -19.416 -9.621 1.00 60.09 93 SER A O 1
ATOM 747 N N . ASP A 1 94 ? 24.338 -19.246 -9.462 1.00 60.66 94 ASP A N 1
ATOM 748 C CA . ASP A 1 94 ? 24.066 -20.469 -10.200 1.00 60.66 94 ASP A CA 1
ATOM 749 C C . ASP A 1 94 ? 24.242 -20.221 -11.713 1.00 60.66 94 ASP A C 1
ATOM 751 O O . ASP A 1 94 ? 23.578 -19.343 -12.270 1.00 60.66 94 ASP A O 1
ATOM 755 N N . PRO A 1 95 ? 25.112 -20.980 -12.410 1.00 61.91 95 PRO A N 1
ATOM 756 C CA . PRO A 1 95 ? 25.391 -20.777 -13.834 1.00 61.91 95 PRO A CA 1
ATOM 757 C C . PRO A 1 95 ? 24.177 -21.029 -14.738 1.00 61.91 95 PRO A C 1
ATOM 759 O O . PRO A 1 95 ? 24.223 -20.706 -15.924 1.00 61.91 95 PRO A O 1
ATOM 762 N N . THR A 1 96 ? 23.107 -21.627 -14.209 1.00 59.28 96 THR A N 1
ATOM 763 C CA . THR A 1 96 ? 21.858 -21.860 -14.943 1.00 59.28 96 THR A CA 1
ATOM 764 C C . THR A 1 96 ? 20.884 -20.686 -14.871 1.00 59.28 96 THR A C 1
ATOM 766 O O . THR A 1 96 ? 19.915 -20.658 -15.629 1.00 59.28 96 THR A O 1
ATOM 769 N N . VAL A 1 97 ? 21.137 -19.700 -14.005 1.00 54.09 97 VAL A N 1
ATOM 770 C CA . VAL A 1 97 ? 20.260 -18.544 -13.835 1.00 54.09 97 VAL A CA 1
ATOM 771 C C . VAL A 1 97 ? 20.708 -17.423 -14.784 1.00 54.09 97 VAL A C 1
ATOM 773 O O . VAL A 1 97 ? 21.815 -16.903 -14.653 1.00 54.09 97 VAL A O 1
ATOM 776 N N . PRO A 1 98 ? 19.856 -16.978 -15.726 1.00 56.72 98 PRO A N 1
ATOM 777 C CA . PRO A 1 98 ? 20.237 -16.019 -16.769 1.00 56.72 98 PRO A CA 1
ATOM 778 C C . PRO A 1 98 ? 20.472 -14.581 -16.264 1.00 56.72 98 PRO A C 1
ATOM 780 O O . PRO A 1 98 ? 20.673 -13.677 -17.071 1.00 56.72 98 PRO A O 1
ATOM 783 N N . ILE A 1 99 ? 20.447 -14.345 -14.946 1.00 54.84 99 ILE A N 1
ATOM 784 C CA . ILE A 1 99 ? 20.616 -13.018 -14.333 1.00 54.84 99 ILE A CA 1
ATOM 785 C C . ILE A 1 99 ? 22.074 -12.675 -14.020 1.00 54.84 99 ILE A C 1
ATOM 787 O O . ILE A 1 99 ? 22.331 -11.578 -13.527 1.00 54.84 99 ILE A O 1
ATOM 791 N N . THR A 1 100 ? 23.032 -13.578 -14.261 1.00 50.38 100 THR A N 1
ATOM 792 C CA . THR A 1 100 ? 24.444 -13.279 -14.005 1.00 50.38 100 THR A CA 1
ATOM 793 C C . THR A 1 100 ? 24.940 -12.243 -15.021 1.00 50.38 100 THR A C 1
ATOM 795 O O . THR A 1 100 ? 25.029 -12.553 -16.214 1.00 50.38 100 THR A O 1
ATOM 798 N N . PRO A 1 101 ? 25.296 -11.013 -14.599 1.00 44.91 101 PRO A N 1
ATOM 799 C CA . PRO A 1 101 ? 25.939 -10.077 -15.500 1.00 44.91 101 PRO A CA 1
ATOM 800 C C . PRO A 1 101 ? 27.286 -10.678 -15.904 1.00 44.91 101 PRO A C 1
ATOM 802 O O . PRO A 1 101 ? 28.120 -11.003 -15.059 1.00 44.91 101 PRO A O 1
ATOM 805 N N . GLN A 1 102 ? 27.492 -10.846 -17.209 1.00 45.38 102 GLN A N 1
ATOM 806 C CA . GLN A 1 102 ? 28.788 -11.182 -17.789 1.00 45.38 102 GLN A CA 1
ATOM 807 C C . GLN A 1 102 ? 29.741 -10.009 -17.527 1.00 45.38 102 GLN A C 1
ATOM 809 O O . GLN A 1 102 ? 29.934 -9.145 -18.383 1.00 45.38 102 GLN A O 1
ATOM 814 N N . ILE A 1 103 ? 30.328 -9.945 -16.329 1.00 43.91 103 ILE A N 1
ATOM 815 C CA . ILE A 1 103 ? 31.502 -9.114 -16.094 1.00 43.91 103 ILE A CA 1
ATOM 816 C C . ILE A 1 103 ? 32.593 -9.738 -16.958 1.00 43.91 103 ILE A C 1
ATOM 818 O O . ILE A 1 103 ? 33.191 -10.751 -16.596 1.00 43.91 103 ILE A O 1
ATOM 822 N N . ARG A 1 104 ? 32.807 -9.168 -18.149 1.00 38.28 104 ARG A N 1
ATOM 823 C CA . ARG A 1 104 ? 33.976 -9.474 -18.969 1.00 38.28 104 ARG A CA 1
ATOM 824 C C . ARG A 1 104 ? 35.202 -9.125 -18.133 1.00 38.28 104 ARG A C 1
ATOM 826 O O . ARG A 1 104 ? 35.578 -7.962 -18.025 1.00 38.28 104 ARG A O 1
ATOM 833 N N . SER A 1 105 ? 35.788 -10.148 -17.522 1.00 42.31 105 SER A N 1
ATOM 834 C CA . SER A 1 105 ? 37.128 -10.096 -16.954 1.00 42.31 105 SER A CA 1
ATOM 835 C C . SER A 1 105 ? 38.079 -9.701 -18.079 1.00 42.31 105 SER A C 1
ATOM 837 O O . SER A 1 105 ? 38.299 -10.459 -19.023 1.00 42.31 105 SER A O 1
ATOM 839 N N . GLY A 1 106 ? 38.533 -8.455 -18.039 1.00 45.06 106 GLY A N 1
ATOM 840 C CA . GLY A 1 106 ? 39.279 -7.854 -19.130 1.00 45.06 106 GLY A CA 1
ATOM 841 C C . GLY A 1 106 ? 39.698 -6.429 -18.821 1.00 45.06 106 GLY A C 1
ATOM 842 O O . GLY A 1 106 ? 39.489 -5.559 -19.653 1.00 45.06 106 GLY A O 1
ATOM 843 N N . TYR A 1 107 ? 40.253 -6.184 -17.632 1.00 31.95 107 TYR A N 1
ATOM 844 C CA . TYR A 1 107 ? 41.196 -5.085 -17.429 1.00 31.95 107 TYR A CA 1
ATOM 845 C C . TYR A 1 107 ? 42.079 -5.384 -16.212 1.00 31.95 107 TYR A C 1
ATOM 847 O O . TYR A 1 107 ? 41.648 -5.288 -15.066 1.00 31.95 107 TYR A O 1
ATOM 855 N N . THR A 1 108 ? 43.313 -5.799 -16.492 1.00 36.06 108 THR A N 1
ATOM 856 C CA . THR A 1 108 ? 44.444 -5.694 -15.568 1.00 36.06 108 THR A CA 1
ATOM 857 C C . THR A 1 108 ? 44.937 -4.252 -15.613 1.00 36.06 108 THR A C 1
ATOM 859 O O . THR A 1 108 ? 45.150 -3.718 -16.703 1.00 36.06 108 THR A O 1
ATOM 862 N N . ILE A 1 109 ? 45.154 -3.652 -14.444 1.00 40.53 109 ILE A N 1
ATOM 863 C CA . ILE A 1 109 ? 46.234 -2.682 -14.237 1.00 40.53 109 ILE A CA 1
ATOM 864 C C . ILE A 1 109 ? 47.080 -3.219 -13.090 1.00 40.53 109 ILE A C 1
ATOM 866 O O . ILE A 1 109 ? 46.459 -3.672 -12.101 1.00 40.53 109 ILE A O 1
#

Foldseek 3Di:
DVVVVVVVVVVVVVVVVPPPPFDWDADPVRQWIDTPVPDIDGPVVVVVVVVVVVVVVVVVVCVVCVVDDPDPFPCVQQDDPPVDPPPPDDSQPDPSGPNPPPPPPDDDD

Sequence (109 aa):
MGEFLSLLSYGNALRRSQGSTFRFHWSDDGEVLSWDGNQQLSTSNFRGLAREVLRSATASYSRLMYDWEPAHADLSQIRDRLSMTTPGYSFVSDPTVPITPQIRSGYTI

Radius of gyration: 28.35 Å; chains: 1; bounding box: 66×38×73 Å

Organism: NCBI:txid195108